Protein AF-A0AA96XGF3-F1 (afdb_monomer)

Solvent-accessible surface area (backbone atoms only — not comparable to full-atom values): 8393 Å² total; per-residue (Å²): 136,80,97,70,97,68,67,54,58,74,90,76,74,78,67,75,74,44,26,34,80,47,68,42,91,72,18,45,52,82,44,84,30,79,72,58,94,56,92,78,54,18,43,28,41,30,33,57,45,38,79,40,32,37,36,30,43,36,40,53,72,52,43,66,44,77,80,46,37,32,41,34,37,30,43,30,25,60,33,76,28,55,62,55,39,29,47,23,39,22,36,102,50,80,30,74,43,58,38,58,83,44,65,49,60,56,72,59,44,81,30,72,30,71,43,52,45,66,60,40,39,74,64,68,44,55,45,70,47,27,29,20,82,38,28,45,38,30,44,47,28,57,59,71,30,48,34,41,38,39,69,77,47,36,32,54,119

Structure (mmCIF, N/CA/C/O backbone):
data_AF-A0AA96XGF3-F1
#
_entry.id   AF-A0AA96XGF3-F1
#
loop_
_atom_site.group_PDB
_atom_site.id
_atom_site.type_symbol
_atom_site.label_atom_id
_atom_site.label_alt_id
_atom_site.label_comp_id
_atom_site.label_asym_id
_atom_site.label_entity_id
_atom_site.label_seq_id
_atom_site.pdbx_PDB_ins_code
_atom_site.Cartn_x
_atom_site.Cartn_y
_atom_site.Cartn_z
_atom_site.occupancy
_atom_site.B_iso_or_equiv
_atom_site.auth_seq_id
_atom_site.auth_comp_id
_atom_site.auth_asym_id
_atom_site.auth_atom_id
_atom_site.pdbx_PDB_model_num
ATOM 1 N N . MET A 1 1 ? -29.082 6.767 -8.299 1.00 24.73 1 MET A N 1
ATOM 2 C CA . MET A 1 1 ? -28.785 5.322 -8.252 1.00 24.73 1 MET A CA 1
ATOM 3 C C . MET A 1 1 ? -27.359 5.184 -7.763 1.00 24.73 1 MET A C 1
ATOM 5 O O . MET A 1 1 ? -26.455 5.557 -8.498 1.00 24.73 1 MET A O 1
ATOM 9 N N . GLY A 1 2 ? -27.172 4.810 -6.498 1.00 26.89 2 GLY A N 1
ATOM 10 C CA . GLY A 1 2 ? -25.849 4.548 -5.929 1.00 26.89 2 GLY A CA 1
ATOM 11 C C . GLY A 1 2 ? -25.533 3.068 -6.098 1.00 26.89 2 GLY A C 1
ATOM 12 O O . GLY A 1 2 ? -26.373 2.242 -5.774 1.00 26.89 2 GLY A O 1
ATOM 13 N N . PHE A 1 3 ? -24.369 2.748 -6.659 1.00 27.14 3 PHE A N 1
ATOM 14 C CA . PHE A 1 3 ? -23.953 1.376 -6.982 1.00 27.14 3 PHE A CA 1
ATOM 15 C C . PHE A 1 3 ? -23.308 0.630 -5.796 1.00 27.14 3 PHE A C 1
ATOM 17 O O . PHE A 1 3 ? -22.808 -0.473 -5.977 1.00 27.14 3 PHE A O 1
ATOM 24 N N . TYR A 1 4 ? -23.329 1.212 -4.591 1.00 33.84 4 TYR A N 1
ATOM 25 C CA . TYR A 1 4 ? -22.699 0.648 -3.396 1.00 33.84 4 TYR A CA 1
ATOM 26 C C . TYR A 1 4 ? -23.552 0.948 -2.152 1.00 33.84 4 TYR A C 1
ATOM 28 O O . TYR A 1 4 ? -23.713 2.113 -1.784 1.00 33.84 4 TYR A O 1
ATOM 36 N N . GLU A 1 5 ? -24.093 -0.103 -1.526 1.00 32.62 5 GLU A N 1
ATOM 37 C CA . GLU A 1 5 ? -24.913 -0.083 -0.297 1.00 32.62 5 GLU A CA 1
ATOM 38 C C . GLU A 1 5 ? -24.196 -0.799 0.871 1.00 32.62 5 GLU A C 1
ATOM 40 O O . GLU A 1 5 ? -24.802 -1.555 1.621 1.00 32.62 5 GLU A O 1
ATOM 45 N N . GLY A 1 6 ? -22.885 -0.583 1.007 1.00 42.25 6 GLY A N 1
ATOM 46 C CA . GLY A 1 6 ? -22.077 -1.064 2.133 1.00 42.25 6 GLY A CA 1
ATOM 47 C C . GLY A 1 6 ? -21.501 0.101 2.935 1.00 42.25 6 GLY A C 1
ATOM 48 O O . GLY A 1 6 ? -21.230 1.174 2.379 1.00 42.25 6 GLY A O 1
ATOM 49 N N . GLY A 1 7 ? -21.326 -0.098 4.243 1.00 42.94 7 GLY A N 1
ATOM 50 C CA . GLY A 1 7 ? -20.620 0.838 5.109 1.00 42.94 7 GLY A CA 1
ATOM 51 C C . GLY A 1 7 ? -19.146 0.837 4.734 1.00 42.94 7 GLY A C 1
ATOM 52 O O . GLY A 1 7 ? -18.383 0.044 5.261 1.00 42.94 7 GLY A O 1
ATOM 53 N N . ARG A 1 8 ? -18.753 1.692 3.791 1.00 61.50 8 ARG A N 1
ATOM 54 C CA . ARG A 1 8 ? -17.344 1.988 3.515 1.00 61.50 8 ARG A CA 1
ATOM 55 C C . ARG A 1 8 ? -16.837 3.080 4.449 1.00 61.50 8 ARG A C 1
ATOM 57 O O . ARG A 1 8 ? -17.629 3.885 4.949 1.00 61.50 8 ARG A O 1
ATOM 64 N N . SER A 1 9 ? -15.523 3.136 4.650 1.00 57.31 9 SER A N 1
ATOM 65 C CA . SER A 1 9 ? -14.873 4.249 5.345 1.00 57.31 9 SER A CA 1
ATOM 66 C C . SER A 1 9 ? -15.330 5.586 4.766 1.00 57.31 9 SER A C 1
ATOM 68 O O . SER A 1 9 ? -15.452 5.738 3.550 1.00 57.31 9 SER A O 1
ATOM 70 N N . GLN A 1 10 ? -15.601 6.551 5.649 1.00 61.88 10 GLN A N 1
ATOM 71 C CA . GLN A 1 10 ? -15.816 7.940 5.246 1.00 61.88 10 GLN A CA 1
ATOM 72 C C . GLN A 1 10 ? -14.614 8.419 4.427 1.00 61.88 10 GLN A C 1
ATOM 74 O O . GLN A 1 10 ? -13.487 7.998 4.691 1.00 61.88 10 GLN A O 1
ATOM 79 N N . ASP A 1 11 ? -14.845 9.314 3.468 1.00 69.06 11 ASP A N 1
ATOM 80 C CA . ASP A 1 11 ? -13.751 9.945 2.735 1.00 69.06 11 ASP A CA 1
ATOM 81 C C . ASP A 1 11 ? -12.886 10.730 3.735 1.00 69.06 11 ASP A C 1
ATOM 83 O O . ASP A 1 11 ? -13.344 11.693 4.356 1.00 69.06 11 ASP A O 1
ATOM 87 N N . ILE A 1 12 ? -11.640 10.294 3.922 1.00 66.50 12 ILE A N 1
ATOM 88 C CA . ILE A 1 12 ? -10.670 10.957 4.794 1.00 66.50 12 ILE A CA 1
ATOM 89 C C . ILE A 1 12 ? -9.721 11.751 3.887 1.00 66.50 12 ILE A C 1
ATOM 91 O O . ILE A 1 12 ? -8.841 11.149 3.268 1.00 66.50 12 ILE A O 1
ATOM 95 N N . PRO A 1 13 ? -9.880 13.083 3.766 1.00 73.69 13 PRO A N 1
ATOM 96 C CA . PRO A 1 13 ? -8.977 13.877 2.948 1.00 73.69 13 PRO A CA 1
ATOM 97 C C . PRO A 1 13 ? -7.578 13.894 3.569 1.00 73.69 13 PRO A C 1
ATOM 99 O O . PRO A 1 13 ? -7.424 14.034 4.783 1.00 73.69 13 PRO A O 1
A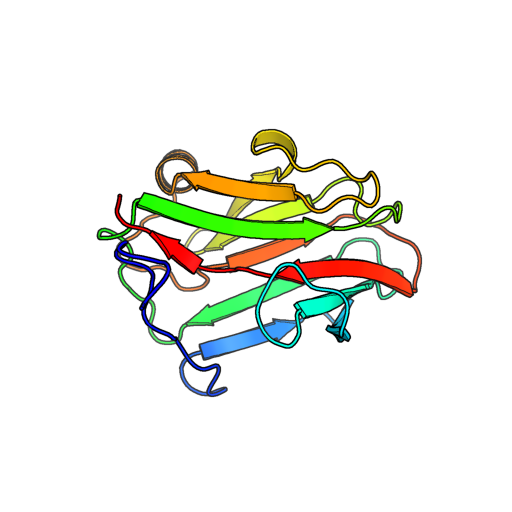TOM 102 N N . VAL A 1 14 ? -6.556 13.799 2.719 1.00 70.94 14 VAL A N 1
ATOM 103 C CA . VAL A 1 14 ? -5.177 14.103 3.109 1.00 70.94 14 VAL A CA 1
ATOM 104 C C . VAL A 1 14 ? -5.078 15.615 3.294 1.00 70.94 14 VAL A C 1
ATOM 106 O O . VAL A 1 14 ? -5.223 16.376 2.338 1.00 70.94 14 VAL A O 1
ATOM 109 N N . ASP A 1 15 ? -4.875 16.049 4.534 1.00 69.56 15 ASP A N 1
ATOM 110 C CA . ASP A 1 15 ? -4.858 17.462 4.930 1.00 69.56 15 ASP A CA 1
ATOM 111 C C . ASP A 1 15 ? -3.453 17.951 5.327 1.00 69.56 15 ASP A C 1
ATOM 113 O O . ASP A 1 15 ? -3.279 19.125 5.663 1.00 69.56 15 ASP A O 1
ATOM 117 N N . ASN A 1 16 ? -2.456 17.055 5.315 1.00 70.81 16 ASN A N 1
ATOM 118 C CA . ASN A 1 16 ? -1.088 17.287 5.790 1.00 70.81 16 ASN A CA 1
ATOM 119 C C . ASN A 1 16 ? -1.026 17.898 7.200 1.00 70.81 16 ASN A C 1
ATOM 121 O O . ASN A 1 16 ? -0.073 18.594 7.552 1.00 70.81 16 ASN A O 1
ATOM 125 N N . THR A 1 17 ? -2.055 17.655 8.011 1.00 71.88 17 THR A N 1
ATOM 126 C CA . THR A 1 17 ? -2.176 18.144 9.385 1.00 71.88 17 THR A CA 1
ATOM 127 C C . THR A 1 17 ? -2.494 16.981 10.314 1.00 71.88 17 THR A C 1
ATOM 129 O O . THR A 1 17 ? -1.722 16.691 11.227 1.00 71.88 17 THR A O 1
ATOM 132 N N . THR A 1 18 ? -3.585 16.268 10.044 1.00 74.00 18 THR A N 1
ATOM 133 C CA . THR A 1 18 ? -4.021 15.080 10.784 1.00 74.00 18 THR A CA 1
ATOM 134 C C . THR A 1 18 ? -3.905 13.793 9.978 1.00 74.00 18 THR A C 1
ATOM 136 O O . THR A 1 18 ? -3.925 12.711 10.563 1.00 74.00 18 THR A O 1
ATOM 139 N N . VAL A 1 19 ? -3.781 13.898 8.654 1.00 82.00 19 VAL A N 1
ATOM 140 C CA . VAL A 1 19 ? -3.639 12.791 7.709 1.00 82.00 19 VAL A CA 1
ATOM 141 C C . VAL A 1 19 ? -2.512 13.132 6.747 1.00 82.00 19 VAL A C 1
ATOM 143 O O . VAL A 1 19 ? -2.585 14.120 6.014 1.00 82.00 19 VAL A O 1
ATOM 146 N N . HIS A 1 20 ? -1.478 12.299 6.737 1.00 84.81 20 HIS A N 1
ATOM 147 C CA . HIS A 1 20 ? -0.245 12.540 5.993 1.00 84.81 20 HIS A CA 1
ATOM 148 C C . HIS A 1 20 ? 0.077 11.354 5.098 1.00 84.81 20 HIS A C 1
ATOM 150 O O . HIS A 1 20 ? 0.008 10.210 5.545 1.00 84.81 20 HIS A O 1
ATOM 156 N N . ILE A 1 21 ? 0.497 11.620 3.862 1.00 88.12 21 ILE A N 1
ATOM 157 C CA . ILE A 1 21 ? 1.191 10.617 3.051 1.00 88.12 21 ILE A CA 1
ATOM 158 C C . ILE A 1 21 ? 2.687 10.770 3.317 1.00 88.12 21 ILE A C 1
ATOM 160 O O . ILE A 1 21 ? 3.284 11.797 2.996 1.00 88.12 21 ILE A O 1
ATOM 164 N N . HIS A 1 22 ? 3.299 9.740 3.893 1.00 90.88 22 HIS A N 1
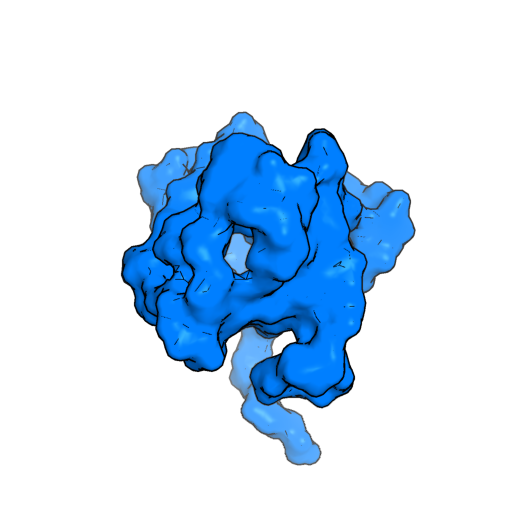ATOM 165 C CA . HIS A 1 22 ? 4.737 9.702 4.131 1.00 90.88 22 HIS A CA 1
ATOM 166 C C . HIS A 1 22 ? 5.422 8.828 3.089 1.00 90.88 22 HIS A C 1
ATOM 168 O O . HIS A 1 22 ? 5.191 7.622 3.055 1.00 90.88 22 HIS A O 1
ATOM 174 N N . LEU A 1 23 ? 6.302 9.427 2.282 1.00 93.56 23 LEU A N 1
ATOM 175 C CA . LEU A 1 23 ? 7.219 8.701 1.400 1.00 93.56 23 LEU A CA 1
ATOM 176 C C . LEU A 1 23 ? 8.517 8.437 2.161 1.00 93.56 23 LEU A C 1
ATOM 178 O O . LEU A 1 23 ? 9.188 9.381 2.588 1.00 93.56 23 LEU A O 1
ATOM 182 N N . TYR A 1 24 ? 8.882 7.173 2.359 1.00 94.50 24 TYR A N 1
ATOM 183 C CA . TYR A 1 24 ? 10.012 6.847 3.223 1.00 94.50 24 TYR A CA 1
ATOM 184 C C . TYR A 1 24 ? 11.333 6.960 2.477 1.00 94.50 24 TYR A C 1
ATOM 186 O O . TYR A 1 24 ? 11.520 6.379 1.408 1.00 94.50 24 TYR A O 1
ATOM 194 N N . GLU A 1 25 ? 12.259 7.716 3.070 1.00 94.62 25 GLU A N 1
ATOM 195 C CA . GLU A 1 25 ? 13.676 7.770 2.692 1.00 94.62 25 GLU A CA 1
ATOM 196 C C . GLU A 1 25 ? 13.938 8.070 1.205 1.00 94.62 25 GLU A C 1
ATOM 198 O O . GLU A 1 25 ? 14.990 7.715 0.673 1.00 94.62 25 GLU A O 1
ATOM 203 N N . GLY A 1 26 ? 12.991 8.704 0.503 1.00 94.19 26 GLY A N 1
ATOM 204 C CA . GLY A 1 26 ? 13.070 8.929 -0.943 1.00 94.19 26 GLY A CA 1
ATOM 205 C C . GLY A 1 26 ? 13.274 7.630 -1.727 1.00 94.19 26 GLY A C 1
ATOM 206 O O . GLY A 1 26 ? 14.133 7.574 -2.608 1.00 94.19 26 GLY A O 1
ATOM 207 N N . THR A 1 27 ? 12.600 6.556 -1.318 1.00 96.56 27 THR A N 1
ATOM 208 C CA . THR A 1 27 ? 12.651 5.237 -1.971 1.00 96.56 27 THR A CA 1
ATOM 209 C C . THR A 1 27 ? 11.714 5.120 -3.170 1.00 96.56 27 THR A C 1
ATOM 211 O O . THR A 1 27 ? 11.892 4.225 -3.996 1.00 96.56 27 THR A O 1
ATOM 214 N N . LEU A 1 28 ? 10.763 6.047 -3.294 1.00 96.50 28 LEU A N 1
ATOM 215 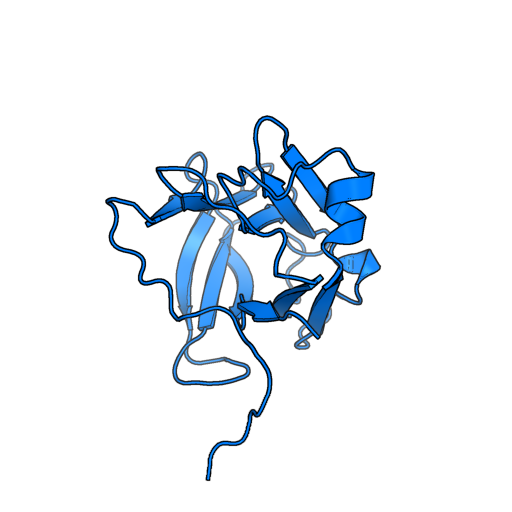C CA . LEU A 1 28 ? 9.800 6.118 -4.385 1.00 96.50 28 LEU A CA 1
ATOM 216 C C . LEU A 1 28 ? 9.293 7.549 -4.614 1.00 96.50 28 LEU A C 1
ATOM 218 O O . LEU A 1 28 ? 9.444 8.411 -3.741 1.00 96.50 28 LEU A O 1
ATOM 222 N N . SER A 1 29 ? 8.646 7.770 -5.757 1.00 94.81 29 SER A N 1
ATOM 223 C CA . SER A 1 29 ? 7.690 8.864 -5.981 1.00 94.81 29 SER A CA 1
ATOM 224 C C . SER A 1 29 ? 6.271 8.311 -6.143 1.00 94.81 29 SER A C 1
ATOM 226 O O . SER A 1 29 ? 6.082 7.153 -6.518 1.00 94.81 29 SER A O 1
ATOM 228 N N . LEU A 1 30 ? 5.276 9.144 -5.825 1.00 91.62 30 LEU A N 1
ATOM 229 C CA . LEU A 1 30 ? 3.877 8.905 -6.173 1.00 91.62 30 LEU A CA 1
ATOM 230 C C . LEU A 1 30 ? 3.475 9.893 -7.261 1.00 91.62 30 LEU A C 1
ATOM 232 O O . LEU A 1 30 ? 3.675 11.101 -7.115 1.00 91.62 30 LEU A O 1
ATOM 236 N N . GLU A 1 31 ? 2.912 9.372 -8.341 1.00 89.81 31 GLU A N 1
ATOM 237 C CA . GLU A 1 31 ? 2.479 10.144 -9.500 1.00 89.81 31 GLU A CA 1
ATOM 238 C C . GLU A 1 31 ? 1.027 9.789 -9.842 1.00 89.81 31 GLU A C 1
ATOM 240 O O . GLU A 1 31 ? 0.619 8.648 -9.662 1.00 89.81 31 GLU A O 1
ATOM 245 N N . PRO A 1 32 ? 0.203 10.722 -10.337 1.00 86.25 32 PRO A N 1
ATOM 246 C CA . PRO A 1 32 ? -1.149 10.379 -10.759 1.00 86.25 32 PRO A CA 1
ATOM 247 C C . PRO A 1 32 ? -1.135 9.592 -12.079 1.00 86.25 32 PRO A C 1
ATOM 249 O O . PRO A 1 32 ? -0.433 9.957 -13.021 1.00 86.25 32 PRO A O 1
ATOM 252 N N . SER A 1 33 ? -2.000 8.584 -12.200 1.00 82.81 33 SER A N 1
ATOM 253 C CA . SER A 1 33 ? -2.214 7.817 -13.434 1.00 82.81 33 SER A CA 1
ATOM 254 C C . SER A 1 33 ? -3.651 7.930 -13.939 1.00 82.81 33 SER A C 1
ATOM 256 O O . SER A 1 33 ? -4.609 8.048 -13.172 1.00 82.81 33 SER A O 1
ATOM 258 N N . THR A 1 34 ? -3.827 7.886 -15.263 1.00 83.38 34 THR A N 1
ATOM 259 C CA . THR A 1 34 ? -5.152 7.782 -15.894 1.00 83.38 34 THR A CA 1
ATOM 260 C C . THR A 1 34 ? -5.621 6.334 -16.057 1.00 83.38 34 THR A C 1
ATOM 262 O O . THR A 1 34 ? -6.830 6.124 -16.204 1.00 83.38 34 THR A O 1
ATOM 265 N N . THR A 1 35 ? -4.706 5.360 -15.988 1.00 83.38 35 THR A N 1
ATOM 266 C CA . THR A 1 35 ? -4.998 3.919 -15.914 1.00 83.38 35 THR A CA 1
ATOM 267 C C . THR A 1 35 ? -5.452 3.585 -14.501 1.00 83.38 35 THR A C 1
ATOM 269 O O . THR A 1 35 ? -4.713 3.854 -13.567 1.00 83.38 35 THR A O 1
ATOM 272 N N . ARG A 1 36 ? -6.652 3.024 -14.336 1.00 76.75 36 ARG A N 1
ATOM 273 C CA . ARG A 1 36 ? -7.326 2.893 -13.031 1.00 76.75 36 ARG A CA 1
ATOM 274 C C . ARG A 1 36 ? -8.401 1.812 -13.054 1.00 76.75 36 ARG A C 1
ATOM 276 O O . ARG A 1 36 ? -8.861 1.460 -14.144 1.00 76.75 36 ARG A O 1
ATOM 283 N N . ILE A 1 37 ? -8.820 1.329 -11.883 1.00 67.94 37 ILE A N 1
ATOM 284 C CA . ILE A 1 37 ? -9.985 0.434 -11.768 1.00 67.94 37 ILE A CA 1
ATOM 285 C C . ILE A 1 37 ? -11.277 1.243 -11.755 1.00 67.94 37 ILE A C 1
ATOM 287 O O . ILE A 1 37 ? -12.235 0.884 -12.440 1.00 67.94 37 ILE A O 1
ATOM 291 N N . GLU A 1 38 ? -11.310 2.342 -11.005 1.00 66.25 38 GLU A N 1
ATOM 292 C CA . GLU A 1 38 ? -12.504 3.173 -10.870 1.00 66.25 38 GLU A CA 1
ATOM 293 C C . GLU A 1 38 ? -12.183 4.670 -10.860 1.00 66.25 38 GLU A C 1
ATOM 295 O O . GLU A 1 38 ? -11.060 5.108 -11.105 1.00 66.25 38 GLU A O 1
ATOM 300 N N . GLY A 1 39 ? -13.215 5.492 -10.663 1.00 64.19 39 GLY A N 1
ATOM 301 C CA . GLY A 1 39 ? -13.048 6.931 -10.502 1.00 64.19 39 GLY A CA 1
ATOM 302 C C . GLY A 1 39 ? -12.366 7.619 -11.692 1.00 64.19 39 GLY A C 1
ATOM 303 O O . GLY A 1 39 ? -12.626 7.324 -12.867 1.00 64.19 39 GLY A O 1
ATOM 304 N N . ARG A 1 40 ? -11.531 8.621 -11.383 1.00 59.41 40 ARG A N 1
ATOM 305 C CA . ARG A 1 40 ? -10.862 9.478 -12.381 1.00 59.41 40 ARG A CA 1
ATOM 306 C C . ARG A 1 40 ? -9.351 9.269 -12.471 1.00 59.41 40 ARG A C 1
ATOM 308 O O . ARG A 1 40 ? -8.811 9.523 -13.551 1.00 59.41 40 ARG A O 1
ATOM 315 N N . GLN A 1 41 ? -8.692 8.812 -11.408 1.00 72.12 41 GLN A N 1
ATOM 316 C CA . GLN A 1 41 ? -7.241 8.602 -11.338 1.00 72.12 41 GLN A CA 1
ATOM 317 C C . GLN A 1 41 ? -6.917 7.478 -10.348 1.00 72.12 41 GLN A C 1
ATOM 319 O O . GLN A 1 41 ? -7.697 7.274 -9.424 1.00 72.12 41 GLN A O 1
ATOM 324 N N . SER A 1 42 ? -5.780 6.811 -10.547 1.00 77.88 42 SER A N 1
ATOM 325 C CA . SER A 1 42 ? -5.119 5.975 -9.536 1.00 77.88 42 SER A CA 1
ATOM 326 C C . SER A 1 42 ? -3.766 6.595 -9.167 1.00 77.88 42 SER A C 1
ATOM 328 O O . SER A 1 42 ? -3.288 7.495 -9.870 1.00 77.88 42 SER A O 1
ATOM 330 N N . ASP A 1 43 ? -3.120 6.077 -8.126 1.00 86.56 43 ASP A N 1
ATOM 331 C CA . ASP A 1 43 ? -1.739 6.422 -7.795 1.00 86.56 43 ASP A CA 1
ATOM 332 C C . ASP A 1 43 ? -0.767 5.480 -8.521 1.00 86.56 43 ASP A C 1
ATOM 334 O O . ASP A 1 43 ? -1.005 4.278 -8.643 1.00 86.56 43 ASP A O 1
ATOM 338 N N . LEU A 1 44 ? 0.331 6.027 -9.034 1.00 90.75 44 LEU A N 1
ATOM 339 C CA . LEU A 1 44 ? 1.450 5.317 -9.643 1.00 90.75 44 LEU A CA 1
ATOM 340 C C . LEU A 1 44 ? 2.640 5.401 -8.689 1.00 90.75 44 LEU A C 1
ATOM 342 O O . LEU A 1 44 ? 3.213 6.469 -8.477 1.00 90.75 44 LEU A O 1
ATOM 346 N N . VAL A 1 45 ? 3.005 4.264 -8.113 1.00 95.88 45 VAL A N 1
ATOM 347 C CA . VAL A 1 45 ? 4.192 4.094 -7.278 1.00 95.88 45 VAL A CA 1
ATOM 348 C C . VAL A 1 45 ? 5.384 3.877 -8.199 1.00 95.88 45 VAL A C 1
ATOM 350 O O . VAL A 1 45 ? 5.401 2.896 -8.937 1.00 95.88 45 VAL A O 1
ATOM 353 N N . VAL A 1 46 ? 6.380 4.762 -8.154 1.00 97.19 46 VAL A N 1
ATOM 354 C CA . VAL A 1 46 ? 7.573 4.683 -9.011 1.00 97.19 46 VAL A CA 1
ATOM 355 C C . VAL A 1 46 ? 8.811 4.425 -8.162 1.00 97.19 46 VAL A C 1
ATOM 357 O O . VAL A 1 46 ? 9.159 5.212 -7.282 1.00 97.19 46 VAL A O 1
ATOM 360 N N . HIS A 1 47 ? 9.494 3.317 -8.426 1.00 97.88 47 HIS A N 1
ATOM 361 C CA . HIS A 1 47 ? 10.656 2.860 -7.676 1.00 97.88 47 HIS A CA 1
ATOM 362 C C . HIS A 1 47 ? 11.891 3.752 -7.922 1.00 97.88 47 HIS A C 1
ATOM 364 O O . HIS A 1 47 ? 12.246 4.042 -9.066 1.00 97.88 47 HIS A O 1
ATOM 370 N N . ALA A 1 48 ? 12.617 4.145 -6.866 1.00 97.38 48 ALA A N 1
ATOM 371 C CA . ALA A 1 48 ? 13.814 5.000 -6.976 1.00 97.38 48 ALA A CA 1
ATOM 372 C C . ALA A 1 48 ? 15.140 4.229 -7.175 1.00 97.38 48 ALA A C 1
ATOM 374 O O . ALA A 1 48 ? 16.224 4.797 -7.045 1.00 97.38 48 ALA A O 1
ATOM 375 N N . GLY A 1 49 ? 15.075 2.924 -7.445 1.00 96.75 49 GLY A N 1
ATOM 376 C CA . GLY A 1 49 ? 16.245 2.057 -7.660 1.00 96.75 49 GLY A CA 1
ATOM 377 C C . GLY A 1 49 ? 16.966 1.593 -6.386 1.00 96.75 49 GLY A C 1
ATOM 378 O O . GLY A 1 49 ? 18.160 1.298 -6.436 1.00 96.75 49 GLY A O 1
ATOM 379 N N . LYS A 1 50 ? 16.289 1.594 -5.230 1.00 96.25 50 LYS A N 1
ATOM 380 C CA . LYS A 1 50 ? 16.874 1.243 -3.922 1.00 96.25 50 LYS A CA 1
ATOM 381 C C . LYS A 1 50 ? 16.713 -0.241 -3.562 1.00 96.25 50 LYS A C 1
ATOM 383 O O . LYS A 1 50 ? 16.159 -1.033 -4.313 1.00 96.25 50 LYS A O 1
ATOM 388 N N . THR A 1 51 ? 17.240 -0.636 -2.403 1.00 96.06 51 THR A N 1
ATOM 389 C CA . THR A 1 51 ? 17.147 -2.016 -1.889 1.00 96.06 51 THR A CA 1
ATOM 390 C C . THR A 1 51 ? 15.797 -2.345 -1.249 1.00 96.06 51 THR A C 1
ATOM 392 O O . THR A 1 51 ? 15.559 -3.496 -0.889 1.00 96.06 51 THR A O 1
ATOM 395 N N . TRP A 1 52 ? 14.944 -1.337 -1.084 1.00 96.38 52 TRP A N 1
ATOM 396 C CA . TRP A 1 52 ? 13.580 -1.430 -0.586 1.00 96.38 52 TRP A CA 1
ATOM 397 C C . TRP A 1 52 ? 12.814 -0.166 -0.988 1.00 96.38 52 TRP A C 1
ATOM 399 O O . TRP A 1 52 ? 13.435 0.854 -1.320 1.00 96.38 52 TRP A O 1
ATOM 409 N N . LEU A 1 53 ? 11.487 -0.217 -0.891 1.00 97.31 53 LEU A N 1
ATOM 410 C CA . LEU A 1 53 ? 10.641 0.968 -0.945 1.00 97.31 53 LEU A CA 1
ATOM 411 C C . LEU A 1 53 ? 9.500 0.915 0.059 1.00 97.31 53 LEU A C 1
ATOM 413 O O . LEU A 1 53 ? 9.020 -0.164 0.412 1.00 97.31 53 LEU A O 1
ATOM 417 N N . GLY A 1 54 ? 9.025 2.087 0.471 1.00 96.94 54 GLY A N 1
ATOM 418 C CA . GLY A 1 54 ? 7.770 2.154 1.194 1.00 96.94 54 GLY A CA 1
ATOM 419 C C . GLY A 1 54 ? 7.178 3.546 1.334 1.00 96.94 54 GLY A C 1
ATOM 420 O O . GLY A 1 54 ? 7.873 4.565 1.314 1.00 96.94 54 GLY A O 1
ATOM 421 N N . PHE A 1 55 ? 5.864 3.561 1.500 1.00 97.31 55 PHE A N 1
ATOM 422 C CA . PHE A 1 55 ? 5.104 4.734 1.902 1.00 97.31 55 PHE A CA 1
ATOM 423 C C . PHE A 1 55 ? 3.938 4.319 2.795 1.00 97.31 55 PHE A C 1
ATOM 425 O O . PHE A 1 55 ? 3.635 3.134 2.936 1.00 97.31 55 PHE A O 1
ATOM 432 N N . GLY A 1 56 ? 3.263 5.286 3.400 1.00 94.75 56 GLY A N 1
ATOM 433 C CA . GLY A 1 56 ? 2.027 5.011 4.117 1.00 94.75 56 GLY A CA 1
ATOM 434 C C . GLY A 1 56 ? 1.182 6.247 4.353 1.00 94.75 56 GLY A C 1
ATOM 435 O O . GLY A 1 56 ? 1.660 7.378 4.239 1.00 94.75 56 GLY A O 1
ATOM 436 N N . VAL A 1 57 ? -0.073 6.002 4.713 1.00 93.19 57 VAL A N 1
ATOM 437 C CA . VAL A 1 57 ? -0.977 7.007 5.271 1.00 93.19 57 VAL A CA 1
ATOM 438 C C . VAL A 1 57 ? -0.804 6.985 6.782 1.00 93.19 57 VAL A C 1
ATOM 440 O O . VAL A 1 57 ? -0.931 5.926 7.390 1.00 93.19 57 VAL A O 1
ATOM 443 N N . HIS A 1 58 ? -0.521 8.138 7.384 1.00 93.19 58 HIS A N 1
ATOM 444 C CA . HIS A 1 58 ? -0.352 8.295 8.830 1.00 93.19 58 HIS A CA 1
ATOM 445 C C . HIS A 1 58 ? -1.396 9.246 9.396 1.00 93.19 58 HIS A C 1
ATOM 447 O O . HIS A 1 58 ? -1.719 10.270 8.790 1.00 93.19 58 HIS A O 1
ATOM 453 N N . TRP A 1 59 ? -1.896 8.915 10.578 1.00 91.62 59 TRP A N 1
ATOM 454 C CA . TRP A 1 59 ? -2.856 9.684 11.347 1.00 91.62 59 TRP A CA 1
ATOM 455 C C . TRP A 1 59 ? -2.211 10.281 12.590 1.00 91.62 59 TRP A C 1
ATOM 457 O O . TRP A 1 59 ? -1.503 9.609 13.337 1.00 91.62 59 TRP A O 1
ATOM 467 N N . SER A 1 60 ? -2.512 11.550 12.844 1.00 89.31 60 SER A N 1
ATOM 468 C CA . SER A 1 60 ? -2.187 12.224 14.096 1.00 89.31 60 SER A CA 1
ATOM 469 C C . SER A 1 60 ? -3.393 13.065 14.531 1.00 89.31 60 SER A C 1
ATOM 471 O O . SER A 1 60 ? -3.707 14.052 13.863 1.00 89.31 60 SER A O 1
ATOM 473 N N . PRO A 1 61 ? -4.118 12.693 15.604 1.00 92.94 61 PRO A N 1
ATOM 474 C CA . PRO A 1 61 ? -3.878 11.561 16.511 1.00 92.94 61 PRO A CA 1
ATOM 475 C C . PRO A 1 61 ? -4.257 10.183 15.914 1.00 92.94 61 PRO A C 1
ATOM 477 O O . PRO A 1 61 ? -4.963 10.139 14.900 1.00 92.94 61 PRO A O 1
ATOM 480 N N . PRO A 1 62 ? -3.842 9.067 16.557 1.00 94.06 62 PRO A N 1
ATOM 481 C CA . PRO A 1 62 ? -4.301 7.717 16.218 1.00 94.06 62 PRO A CA 1
ATOM 482 C C . PRO A 1 62 ? -5.828 7.577 16.289 1.00 94.06 62 PRO A C 1
ATOM 484 O O . PRO A 1 62 ? -6.496 8.317 17.019 1.00 94.06 62 PRO A O 1
ATOM 487 N N . ARG A 1 63 ? -6.392 6.621 15.543 1.00 93.88 63 ARG A N 1
ATOM 488 C CA . ARG A 1 63 ? -7.848 6.416 15.437 1.00 93.88 63 ARG A CA 1
ATOM 489 C C . ARG A 1 63 ? -8.238 4.967 15.720 1.00 93.88 63 ARG A C 1
ATOM 491 O O . ARG A 1 63 ? -7.463 4.049 15.478 1.00 93.88 63 ARG A O 1
ATOM 498 N N . ASN A 1 64 ? -9.466 4.783 16.201 1.00 95.06 64 ASN A N 1
ATOM 499 C CA . ASN A 1 64 ? -10.044 3.468 16.455 1.00 95.06 64 ASN A CA 1
ATOM 500 C C . ASN A 1 64 ? -10.635 2.872 15.156 1.00 95.06 64 ASN A C 1
ATOM 502 O O . ASN A 1 64 ? -11.436 3.529 14.486 1.00 95.06 64 ASN A O 1
ATOM 506 N N . LEU A 1 65 ? -10.247 1.633 14.835 1.00 95.69 65 LEU A N 1
ATOM 507 C CA . LEU A 1 65 ? -10.732 0.824 13.721 1.00 95.69 65 LEU A CA 1
ATOM 508 C C . LEU A 1 65 ? -11.550 -0.425 14.115 1.00 95.69 65 LEU A C 1
ATOM 510 O O . LEU A 1 65 ? -11.909 -1.193 13.232 1.00 95.69 65 LEU A O 1
ATOM 514 N N . ASP A 1 66 ? -11.912 -0.612 15.387 1.00 94.69 66 ASP A N 1
ATOM 515 C CA . ASP A 1 66 ? -12.701 -1.748 15.909 1.00 94.69 66 ASP A CA 1
ATOM 516 C C . ASP A 1 66 ? -14.046 -1.952 15.184 1.00 94.69 66 ASP A C 1
ATOM 518 O O . ASP A 1 66 ? -14.612 -3.041 15.205 1.00 94.69 66 ASP A O 1
ATOM 522 N N . GLY A 1 67 ? -14.582 -0.897 14.561 1.00 92.44 67 GLY A N 1
ATOM 523 C CA . GLY A 1 67 ? -15.820 -0.953 13.782 1.00 92.44 67 GLY A CA 1
ATOM 524 C C . GLY A 1 67 ? -15.656 -1.471 12.350 1.00 92.44 67 GLY A C 1
ATOM 525 O O . GLY A 1 67 ? -16.655 -1.537 11.642 1.00 92.44 67 GLY A O 1
ATOM 526 N N . TRP A 1 68 ? -14.437 -1.794 11.911 1.00 95.25 68 TRP A N 1
ATOM 527 C CA . TRP A 1 68 ? -14.136 -2.236 10.547 1.00 95.25 68 TRP A CA 1
ATOM 528 C C . TRP A 1 68 ? -13.644 -3.684 10.531 1.00 95.25 68 TRP A C 1
ATOM 530 O O . TRP A 1 68 ? -12.985 -4.146 11.462 1.00 95.25 68 TRP A O 1
ATOM 540 N N . THR A 1 69 ? -13.941 -4.401 9.451 1.00 96.44 69 THR A N 1
ATOM 541 C CA . THR A 1 69 ? -13.645 -5.832 9.298 1.00 96.44 69 THR A CA 1
ATOM 542 C C . THR A 1 69 ? -12.604 -6.096 8.220 1.00 96.44 69 THR A C 1
ATOM 544 O O . THR A 1 69 ? -11.760 -6.977 8.400 1.00 9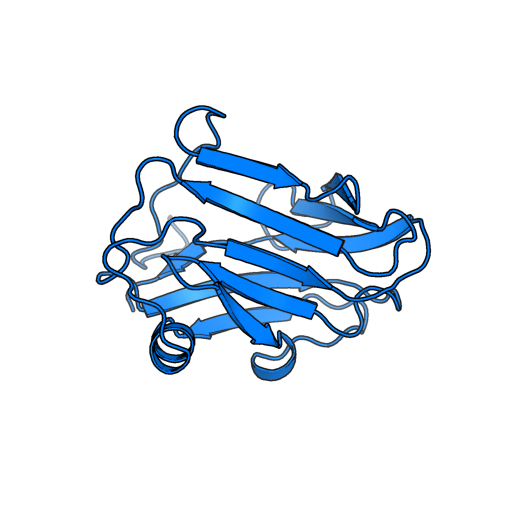6.44 69 THR A O 1
ATOM 547 N N . THR A 1 70 ? -12.607 -5.319 7.133 1.00 97.38 70 THR A N 1
ATOM 548 C CA . THR A 1 70 ? -11.757 -5.580 5.961 1.00 97.38 70 THR A CA 1
ATOM 549 C C . THR A 1 70 ? -11.096 -4.310 5.435 1.00 97.38 70 THR A C 1
ATOM 551 O O . THR A 1 70 ? -11.745 -3.277 5.297 1.00 97.38 70 THR A O 1
ATOM 554 N N . LEU A 1 71 ? -9.802 -4.399 5.119 1.00 97.31 71 LEU A N 1
ATOM 555 C CA . LEU A 1 71 ? -9.056 -3.425 4.326 1.00 97.31 71 LEU A CA 1
ATOM 556 C C . LEU A 1 71 ? -9.057 -3.878 2.868 1.00 97.31 71 LEU A C 1
ATOM 558 O O . LEU A 1 71 ? -8.638 -4.991 2.554 1.00 97.31 71 LEU A O 1
ATOM 562 N N . HIS A 1 72 ? -9.474 -2.992 1.980 1.00 96.44 72 HIS A N 1
ATOM 563 C CA . HIS A 1 72 ? -9.443 -3.192 0.544 1.00 96.44 72 HIS A CA 1
ATOM 564 C C . HIS A 1 72 ? -8.319 -2.370 -0.082 1.00 96.44 72 HIS A C 1
ATOM 566 O O . HIS A 1 72 ? -8.058 -1.252 0.355 1.00 96.44 72 HIS A O 1
ATOM 572 N N . VAL A 1 73 ? -7.649 -2.929 -1.090 1.00 95.75 73 VAL A N 1
ATOM 573 C CA . VAL A 1 73 ? -6.693 -2.221 -1.956 1.00 95.75 73 VAL A CA 1
ATOM 574 C C . VAL A 1 73 ? -6.600 -2.950 -3.290 1.00 95.75 73 VAL A C 1
ATOM 576 O O . VAL A 1 73 ? -6.701 -4.173 -3.342 1.00 95.75 73 VAL A O 1
ATOM 579 N N . SER A 1 74 ? -6.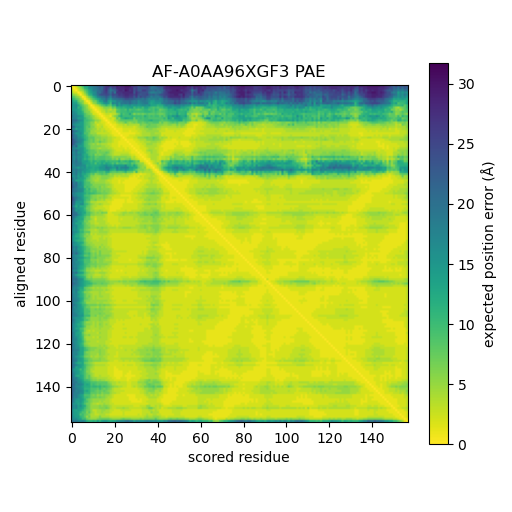412 -2.220 -4.383 1.00 96.25 74 SER A N 1
ATOM 580 C CA . SER A 1 74 ? -6.203 -2.805 -5.706 1.00 96.25 74 SER A CA 1
ATOM 581 C C . SER A 1 74 ? -4.820 -2.464 -6.235 1.00 96.25 74 SER A C 1
ATOM 583 O O . SER A 1 74 ? -4.388 -1.319 -6.131 1.00 96.25 74 SER A O 1
ATOM 585 N N . LEU A 1 75 ? -4.133 -3.458 -6.798 1.00 97.81 75 LEU A N 1
ATOM 586 C CA . LEU A 1 75 ? -2.754 -3.346 -7.271 1.00 97.81 75 LEU A CA 1
ATOM 587 C C . LEU A 1 75 ? -2.636 -3.852 -8.714 1.00 97.81 75 LEU A C 1
ATOM 589 O O . LEU A 1 75 ? -3.265 -4.851 -9.063 1.00 97.81 75 LEU A O 1
ATOM 593 N N . ASN A 1 76 ? -1.805 -3.206 -9.531 1.00 97.69 76 ASN A N 1
ATOM 594 C CA . ASN A 1 76 ? -1.404 -3.704 -10.849 1.00 97.69 76 ASN A CA 1
ATOM 595 C C . ASN A 1 76 ? 0.064 -3.369 -11.121 1.00 97.69 76 ASN A C 1
ATOM 597 O O . ASN A 1 76 ? 0.454 -2.202 -11.121 1.00 97.69 76 ASN A O 1
ATOM 601 N N . SER A 1 77 ? 0.864 -4.398 -11.379 1.00 98.06 77 SER A N 1
ATOM 602 C CA . SER A 1 77 ? 2.220 -4.263 -11.898 1.00 98.06 77 SER A CA 1
ATOM 603 C C . SER A 1 77 ? 2.605 -5.518 -12.677 1.00 98.06 77 SER A C 1
ATOM 605 O O . SER A 1 77 ? 2.024 -6.588 -12.477 1.00 98.06 77 SER A O 1
ATOM 607 N N . ALA A 1 78 ? 3.577 -5.371 -13.573 1.00 97.69 78 ALA A N 1
ATOM 608 C CA . ALA A 1 78 ? 4.347 -6.468 -14.159 1.00 97.69 78 ALA A CA 1
ATOM 609 C C . ALA A 1 78 ? 5.860 -6.290 -13.919 1.00 97.69 78 ALA A C 1
ATOM 611 O O . ALA A 1 78 ? 6.666 -7.082 -14.413 1.00 97.69 78 ALA A O 1
ATOM 612 N N . ASP A 1 79 ? 6.253 -5.244 -13.187 1.00 98.25 79 ASP A N 1
ATOM 613 C CA . ASP A 1 79 ? 7.645 -4.844 -13.034 1.00 98.25 79 ASP A CA 1
ATOM 614 C C . ASP A 1 79 ? 8.301 -5.627 -11.885 1.00 98.25 79 ASP A C 1
ATOM 616 O O . ASP A 1 79 ? 7.688 -5.842 -10.832 1.00 98.25 79 ASP A O 1
ATOM 620 N N . PRO A 1 80 ? 9.544 -6.110 -12.053 1.00 96.62 80 PRO A N 1
ATOM 621 C CA . PRO A 1 80 ? 10.156 -7.062 -11.126 1.00 96.62 80 PRO A CA 1
ATOM 622 C C . PRO A 1 80 ? 10.318 -6.529 -9.694 1.00 96.62 80 PRO A C 1
ATOM 624 O O . PRO A 1 80 ? 10.239 -7.320 -8.751 1.00 96.62 80 PRO A O 1
ATOM 627 N N . GLY A 1 81 ? 10.484 -5.217 -9.504 1.00 96.81 81 GLY A N 1
ATOM 628 C CA . GLY A 1 81 ? 10.555 -4.565 -8.192 1.00 96.81 81 GLY A CA 1
ATOM 629 C C . GLY A 1 81 ? 9.289 -4.724 -7.342 1.00 96.81 81 GLY A C 1
ATOM 630 O O . GLY A 1 81 ? 9.351 -4.614 -6.119 1.00 96.81 81 GLY A O 1
ATOM 631 N N . PHE A 1 82 ? 8.158 -5.065 -7.963 1.00 98.19 82 PHE A N 1
ATOM 632 C CA . PHE A 1 82 ? 6.874 -5.291 -7.297 1.00 98.19 82 PHE A CA 1
ATOM 633 C C . PHE A 1 82 ? 6.439 -6.761 -7.315 1.00 98.19 82 PHE A C 1
ATOM 635 O O . PHE A 1 82 ? 5.280 -7.072 -7.043 1.00 98.19 82 PHE A O 1
ATOM 642 N N . ALA A 1 83 ? 7.363 -7.694 -7.575 1.00 96.88 83 ALA A N 1
ATOM 643 C CA . ALA A 1 83 ? 7.079 -9.128 -7.499 1.00 96.88 83 ALA A CA 1
ATOM 644 C C . ALA A 1 83 ? 6.710 -9.589 -6.078 1.00 96.88 83 ALA A C 1
ATOM 646 O O . ALA A 1 83 ? 5.941 -10.533 -5.915 1.00 96.88 83 ALA A O 1
ATOM 647 N N . ASN A 1 84 ? 7.246 -8.917 -5.053 1.00 96.25 84 ASN A N 1
ATOM 648 C CA . ASN A 1 84 ? 6.945 -9.179 -3.649 1.00 96.25 84 ASN A CA 1
ATOM 649 C C . ASN A 1 84 ? 6.576 -7.869 -2.953 1.00 96.25 84 ASN A C 1
ATOM 651 O O . ASN A 1 84 ? 7.433 -7.013 -2.728 1.00 96.25 84 ASN A O 1
ATOM 655 N N . VAL A 1 85 ? 5.298 -7.743 -2.610 1.00 98.12 85 VAL A N 1
ATOM 656 C CA . VAL A 1 85 ? 4.711 -6.571 -1.958 1.00 98.12 85 VAL A CA 1
ATOM 657 C C . VAL A 1 85 ? 4.071 -7.000 -0.644 1.00 98.12 85 VAL A C 1
ATOM 659 O O . VAL A 1 85 ? 3.455 -8.067 -0.566 1.00 98.12 85 VAL A O 1
ATOM 662 N N . SER A 1 86 ? 4.175 -6.146 0.367 1.00 98.62 86 SER A N 1
ATOM 663 C CA . SER A 1 86 ? 3.474 -6.281 1.640 1.00 98.62 86 SER A CA 1
ATOM 664 C C . SER A 1 86 ? 2.573 -5.078 1.884 1.00 98.62 86 SER A C 1
ATOM 666 O O . SER A 1 86 ? 2.952 -3.937 1.611 1.00 98.62 86 SER A O 1
ATOM 668 N N . ILE A 1 87 ? 1.397 -5.349 2.448 1.00 98.62 87 ILE A N 1
ATOM 669 C CA . ILE A 1 87 ? 0.486 -4.337 2.976 1.00 98.62 87 ILE A CA 1
ATOM 670 C C . ILE A 1 87 ? 0.583 -4.374 4.497 1.00 98.62 87 ILE A C 1
ATOM 672 O O . ILE A 1 87 ? 0.487 -5.435 5.114 1.00 98.62 87 ILE A O 1
ATOM 676 N N . GLY A 1 88 ? 0.824 -3.218 5.094 1.00 98.25 88 GLY A N 1
ATOM 677 C CA . GLY A 1 88 ? 1.043 -3.053 6.518 1.00 98.25 88 GLY A CA 1
ATOM 678 C C . GLY A 1 88 ? 0.032 -2.130 7.178 1.00 98.25 88 GLY A C 1
ATOM 679 O O . GLY A 1 88 ? -0.596 -1.294 6.529 1.00 98.25 88 GLY A O 1
ATOM 680 N N . MET A 1 89 ? -0.070 -2.281 8.492 1.00 98.56 89 MET A N 1
ATOM 681 C CA . MET A 1 89 ? -0.798 -1.396 9.388 1.00 98.56 89 MET A CA 1
ATOM 682 C C . MET A 1 89 ? 0.024 -1.226 10.664 1.00 98.56 89 MET A C 1
ATOM 684 O O . MET A 1 89 ? 0.652 -2.184 11.125 1.00 98.56 89 MET A O 1
ATOM 688 N N . ASN A 1 90 ? 0.025 -0.014 11.221 1.00 97.88 90 ASN A N 1
ATOM 689 C CA . ASN A 1 90 ? 0.772 0.291 12.434 1.00 97.88 90 ASN A CA 1
ATOM 690 C C . ASN A 1 90 ? -0.117 0.911 13.516 1.00 97.88 90 ASN A C 1
ATOM 692 O O . ASN A 1 90 ? -0.840 1.879 13.268 1.00 97.88 90 ASN A O 1
ATOM 696 N N . ASP A 1 91 ? 0.029 0.400 14.726 1.00 94.44 91 ASP A N 1
ATOM 697 C CA . ASP A 1 91 ? -0.227 1.048 16.011 1.00 94.44 91 ASP A CA 1
ATOM 698 C C . ASP A 1 91 ? 1.152 1.309 16.660 1.00 94.44 91 ASP A C 1
ATOM 700 O O . ASP A 1 91 ? 2.069 1.760 15.966 1.00 94.44 91 ASP A O 1
ATOM 704 N N . ASP A 1 92 ? 1.349 0.990 17.941 1.00 91.81 92 ASP A N 1
ATOM 705 C CA . ASP A 1 92 ? 2.683 0.923 18.560 1.00 91.81 92 ASP A CA 1
ATOM 706 C C . ASP A 1 92 ? 3.554 -0.232 18.013 1.00 91.81 92 ASP A C 1
ATOM 708 O O . ASP A 1 92 ? 4.751 -0.314 18.298 1.00 91.81 92 ASP A O 1
ATOM 712 N N . GLN A 1 93 ? 2.966 -1.149 17.246 1.00 92.12 93 GLN A N 1
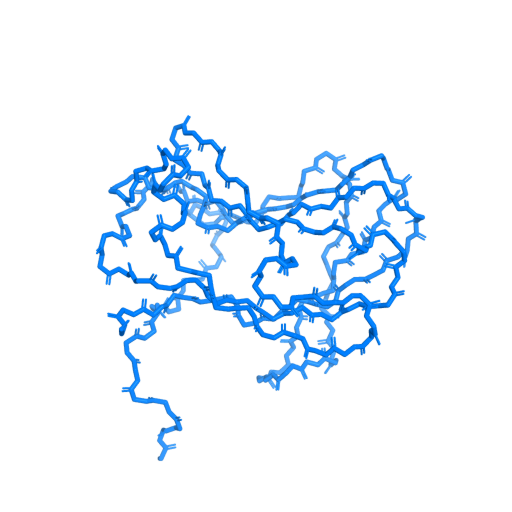ATOM 713 C CA . GLN A 1 93 ? 3.616 -2.209 16.486 1.00 92.12 93 GLN A CA 1
ATOM 714 C C . GLN A 1 93 ? 3.496 -1.937 14.983 1.00 92.12 93 GLN A C 1
ATOM 716 O O . GLN A 1 93 ? 2.680 -1.143 14.522 1.00 92.12 93 GLN A O 1
ATOM 721 N N . SER A 1 94 ? 4.322 -2.623 14.192 1.00 95.75 94 SER A N 1
ATOM 722 C CA . SER A 1 94 ? 4.168 -2.669 12.738 1.00 95.75 94 SER A CA 1
ATOM 723 C C . SER A 1 94 ? 3.875 -4.098 12.320 1.00 95.75 94 SER A C 1
ATOM 725 O O . SER A 1 94 ? 4.707 -4.987 12.511 1.00 95.75 94 SER A O 1
ATOM 727 N N . VAL A 1 95 ? 2.693 -4.313 11.749 1.00 98.38 95 VAL A N 1
ATOM 728 C CA . VAL A 1 95 ? 2.286 -5.611 11.215 1.00 98.38 95 VAL A CA 1
ATOM 729 C C . VAL A 1 95 ? 2.228 -5.511 9.701 1.00 98.38 95 VAL A C 1
ATOM 731 O O . VAL A 1 95 ? 1.572 -4.628 9.156 1.00 98.38 95 VAL A O 1
ATOM 734 N N . GLN A 1 96 ? 2.924 -6.417 9.016 1.00 98.25 96 GLN A N 1
ATOM 735 C CA . GLN A 1 96 ? 3.005 -6.469 7.558 1.00 98.25 96 GLN A CA 1
ATOM 736 C C . GLN A 1 96 ? 2.541 -7.834 7.072 1.00 98.25 96 GLN A C 1
ATOM 738 O O . GLN A 1 96 ? 2.984 -8.867 7.575 1.00 98.25 96 GLN A O 1
ATOM 743 N N . LEU A 1 97 ? 1.668 -7.834 6.073 1.00 98.62 97 LEU A N 1
ATOM 744 C CA . LEU A 1 97 ? 1.093 -9.037 5.498 1.00 98.62 97 LEU A CA 1
ATOM 745 C C . LEU A 1 97 ? 1.457 -9.101 4.006 1.00 98.62 97 LEU A C 1
ATOM 747 O O . LEU A 1 97 ? 1.258 -8.115 3.290 1.00 98.62 97 LEU A O 1
ATOM 751 N N . PRO A 1 98 ? 1.993 -10.230 3.508 1.00 98.50 98 PRO A N 1
ATOM 752 C CA . PRO A 1 98 ? 2.357 -10.355 2.102 1.00 98.50 98 PRO A CA 1
ATOM 753 C C . PRO A 1 98 ? 1.101 -10.317 1.224 1.00 98.50 98 PRO A C 1
ATOM 755 O O . PRO A 1 98 ? 0.168 -11.094 1.433 1.00 98.50 98 PRO A O 1
ATOM 758 N N . ALA A 1 99 ? 1.090 -9.455 0.207 1.00 98.56 99 ALA A N 1
ATOM 759 C CA . ALA A 1 99 ? -0.053 -9.255 -0.686 1.00 98.56 99 ALA A CA 1
ATOM 760 C C . ALA A 1 99 ? -0.450 -10.538 -1.443 1.00 98.56 99 ALA A C 1
ATOM 762 O O . ALA A 1 99 ? -1.626 -10.762 -1.732 1.00 98.56 99 ALA A O 1
ATOM 763 N N . SER A 1 100 ? 0.515 -11.425 -1.709 1.00 98.44 100 SER A N 1
ATOM 764 C CA . SER A 1 100 ? 0.281 -12.720 -2.359 1.00 98.44 100 SER A CA 1
ATOM 765 C C . SER A 1 100 ? -0.634 -13.650 -1.554 1.00 98.44 100 SER A C 1
ATOM 767 O O . SER A 1 100 ? -1.338 -14.465 -2.147 1.00 98.44 100 SER A O 1
ATOM 769 N N . ARG A 1 101 ? -0.717 -13.494 -0.222 1.00 98.38 101 ARG A N 1
ATOM 770 C CA . ARG A 1 101 ? -1.684 -14.224 0.623 1.00 98.38 101 ARG A CA 1
ATOM 771 C C . ARG A 1 101 ? -3.138 -13.877 0.277 1.00 98.38 101 ARG A C 1
ATOM 773 O O . ARG A 1 101 ? -4.027 -14.680 0.544 1.00 98.38 101 ARG A O 1
ATOM 780 N N . TYR A 1 102 ? -3.363 -12.715 -0.333 1.00 98.50 102 TYR A N 1
ATOM 781 C CA . TYR A 1 102 ? -4.684 -12.169 -0.646 1.00 98.50 102 TYR A CA 1
ATOM 782 C C . TYR A 1 102 ? -4.966 -12.113 -2.154 1.00 98.50 102 TYR A C 1
ATOM 784 O O . TYR A 1 102 ? -5.947 -11.505 -2.567 1.00 98.50 102 TYR A O 1
ATOM 792 N N . GLY A 1 103 ? -4.136 -12.769 -2.975 1.00 97.69 103 GLY A N 1
ATOM 793 C CA . GLY A 1 103 ? -4.390 -12.955 -4.408 1.00 97.69 103 GLY A CA 1
ATOM 794 C C . GLY A 1 103 ? -3.598 -12.049 -5.351 1.00 97.69 103 GLY A C 1
ATOM 795 O O . GLY A 1 103 ? -3.775 -12.164 -6.558 1.00 97.69 103 GLY A O 1
ATOM 796 N N . TYR A 1 104 ? -2.701 -11.193 -4.852 1.00 98.44 104 TYR A N 1
ATOM 797 C CA . TYR A 1 104 ? -1.839 -10.401 -5.733 1.00 98.44 104 TYR A CA 1
ATOM 798 C C . TYR A 1 104 ? -0.855 -11.283 -6.510 1.00 98.44 104 TYR A C 1
ATOM 800 O O . TYR A 1 104 ? -0.127 -12.086 -5.919 1.00 98.44 104 TYR A O 1
ATOM 808 N N . THR A 1 105 ? -0.795 -11.065 -7.825 1.00 98.19 105 THR A N 1
ATOM 809 C CA . THR A 1 105 ? 0.225 -11.614 -8.721 1.00 98.19 105 THR A CA 1
ATOM 810 C C . THR A 1 105 ? 0.820 -10.482 -9.556 1.00 98.19 105 THR A C 1
ATOM 812 O O . THR A 1 105 ? 0.104 -9.601 -10.018 1.00 98.19 105 THR A O 1
ATOM 815 N N . ASN A 1 106 ? 2.136 -10.503 -9.765 1.00 98.06 106 ASN A N 1
ATOM 816 C CA . ASN A 1 106 ? 2.834 -9.515 -10.589 1.00 98.06 106 ASN A CA 1
ATOM 817 C C . ASN A 1 106 ? 2.778 -9.902 -12.079 1.00 98.06 106 ASN A C 1
ATOM 819 O O . ASN A 1 106 ? 3.764 -10.371 -12.646 1.00 98.06 106 ASN A O 1
ATOM 823 N N . ASP A 1 107 ? 1.591 -9.813 -12.678 1.00 98.12 107 ASP A N 1
ATOM 824 C CA . ASP A 1 107 ? 1.273 -10.305 -14.030 1.00 98.12 107 ASP A CA 1
ATOM 825 C C . ASP A 1 107 ? 0.719 -9.218 -14.975 1.00 98.12 107 ASP A C 1
ATOM 827 O O . ASP A 1 107 ? 0.232 -9.512 -16.071 1.00 98.12 107 ASP A O 1
ATOM 831 N N . GLY A 1 108 ? 0.783 -7.952 -14.562 1.00 97.31 108 GLY A N 1
ATOM 832 C CA . GLY A 1 108 ? 0.248 -6.805 -15.295 1.00 97.31 108 GLY A CA 1
ATOM 833 C C . GLY A 1 108 ? -1.277 -6.706 -15.279 1.00 97.31 108 GLY A C 1
ATOM 834 O O . GLY A 1 108 ? -1.841 -5.894 -16.017 1.00 97.31 108 GLY A O 1
ATOM 835 N N . GLN A 1 109 ? -1.963 -7.529 -14.482 1.00 97.00 109 GLN A N 1
ATOM 836 C CA . GLN A 1 109 ? -3.402 -7.437 -14.264 1.00 97.00 109 GLN A CA 1
ATOM 837 C C . GLN A 1 109 ? -3.718 -6.729 -12.949 1.00 97.00 109 GLN A C 1
ATOM 839 O O . GLN A 1 109 ? -2.899 -6.622 -12.038 1.00 97.00 109 GLN A O 1
ATOM 844 N N . TRP A 1 110 ? -4.939 -6.209 -12.872 1.00 96.75 110 TRP A N 1
ATOM 845 C CA . TRP A 1 110 ? -5.469 -5.644 -11.643 1.00 96.75 110 TRP A CA 1
ATOM 846 C C . TRP A 1 110 ? -5.921 -6.754 -10.700 1.00 96.75 110 TRP A C 1
ATOM 848 O O . TRP A 1 110 ? -6.769 -7.569 -11.062 1.00 96.75 110 TRP A O 1
ATOM 858 N N . HIS A 1 111 ? -5.414 -6.719 -9.472 1.00 97.69 111 HIS A N 1
ATOM 859 C CA . HIS A 1 111 ? -5.806 -7.619 -8.394 1.00 97.69 111 HIS A CA 1
ATOM 860 C C . HIS A 1 111 ? -6.402 -6.813 -7.252 1.00 97.69 111 HIS A C 1
ATOM 862 O O . HIS A 1 111 ? -5.761 -5.900 -6.733 1.00 97.69 111 HIS A O 1
ATOM 868 N N . HIS A 1 112 ? -7.624 -7.160 -6.859 1.00 97.38 112 HIS A N 1
ATOM 869 C CA . HIS A 1 112 ? -8.281 -6.584 -5.694 1.00 97.38 112 HIS A CA 1
ATOM 870 C C . HIS A 1 112 ? -8.023 -7.459 -4.469 1.00 97.38 112 HIS A C 1
ATOM 872 O O . HIS A 1 112 ? -8.394 -8.632 -4.445 1.00 97.38 112 HIS A O 1
ATOM 878 N N . LEU A 1 113 ? -7.404 -6.873 -3.453 1.00 98.00 113 LEU A N 1
ATOM 879 C CA . LEU A 1 113 ? -7.100 -7.510 -2.185 1.00 98.00 113 LEU A CA 1
ATOM 880 C C . LEU A 1 113 ? -8.176 -7.135 -1.169 1.00 98.00 113 LEU A C 1
ATOM 882 O O . LEU A 1 113 ? -8.408 -5.952 -0.932 1.00 98.00 113 LEU A O 1
ATOM 886 N N . ALA A 1 114 ? -8.783 -8.140 -0.543 1.00 97.75 114 ALA A N 1
ATOM 887 C CA . ALA A 1 114 ? -9.637 -7.987 0.630 1.00 97.75 114 ALA A CA 1
ATOM 888 C C . ALA A 1 114 ? -8.908 -8.608 1.830 1.00 97.75 114 ALA A C 1
ATOM 890 O O . ALA A 1 114 ? -8.827 -9.831 1.955 1.00 97.75 114 ALA A O 1
ATOM 891 N N . ILE A 1 115 ? -8.310 -7.761 2.666 1.00 98.44 115 ILE A N 1
ATOM 892 C CA . ILE A 1 115 ? -7.431 -8.147 3.772 1.00 98.44 115 ILE A CA 1
ATOM 893 C C . ILE A 1 115 ? -8.222 -8.046 5.084 1.00 98.44 115 ILE A C 1
ATOM 895 O O . ILE A 1 115 ? -8.547 -6.931 5.504 1.00 98.44 115 ILE A O 1
ATOM 899 N N . PRO A 1 116 ? -8.531 -9.166 5.763 1.00 98.31 116 PRO A N 1
ATOM 900 C CA . PRO A 1 116 ? -9.239 -9.126 7.036 1.00 98.31 116 PRO A CA 1
ATOM 901 C C . PRO A 1 116 ? -8.413 -8.406 8.107 1.00 98.31 116 PRO A C 1
ATOM 903 O O . PRO A 1 116 ? -7.252 -8.749 8.334 1.00 98.31 116 PRO A O 1
ATOM 906 N N . LEU A 1 117 ? -9.017 -7.469 8.841 1.00 98.06 117 LEU A N 1
ATOM 907 C CA . LEU A 1 117 ? -8.353 -6.783 9.958 1.00 98.06 117 LEU A CA 1
ATOM 908 C C . LEU A 1 117 ? -7.935 -7.761 11.065 1.00 98.06 117 LEU A C 1
ATOM 910 O O . LEU A 1 117 ? -6.929 -7.548 11.740 1.00 98.06 117 LEU A O 1
ATOM 914 N N . ALA A 1 118 ? -8.644 -8.887 11.185 1.00 98.25 118 ALA A N 1
ATOM 915 C CA . ALA A 1 118 ? -8.287 -9.981 12.081 1.00 98.25 118 ALA A CA 1
ATOM 916 C C . ALA A 1 118 ? -6.883 -10.559 11.815 1.00 98.25 118 ALA A C 1
ATOM 918 O O . ALA A 1 118 ? -6.240 -11.016 12.757 1.00 98.25 118 ALA A O 1
ATOM 919 N N . ASP A 1 119 ? -6.375 -10.512 10.577 1.00 98.56 119 ASP A N 1
ATOM 920 C CA . ASP A 1 119 ? -5.013 -10.968 10.277 1.00 98.56 119 ASP A CA 1
ATOM 921 C C . ASP A 1 119 ? -3.950 -10.009 10.831 1.00 98.56 119 ASP A C 1
ATOM 923 O O . ASP A 1 119 ? -2.893 -10.460 11.278 1.00 98.56 119 ASP A O 1
ATOM 927 N N . PHE A 1 120 ? -4.232 -8.702 10.872 1.00 98.50 120 PHE A N 1
ATOM 928 C CA . PHE A 1 120 ? -3.352 -7.741 11.539 1.00 98.50 120 PHE A CA 1
ATOM 929 C C . PHE A 1 120 ? -3.388 -7.918 13.062 1.00 98.50 120 PHE A C 1
ATOM 931 O O . PHE A 1 120 ? -2.338 -7.925 13.705 1.00 98.50 120 PHE A O 1
ATOM 938 N N . VAL A 1 121 ? -4.577 -8.145 13.633 1.00 98.12 121 VAL A N 1
ATOM 939 C CA . VAL A 1 121 ? -4.745 -8.444 15.067 1.00 98.12 121 VAL A CA 1
ATOM 940 C C . VAL A 1 121 ? -4.011 -9.729 15.454 1.00 98.12 121 VAL A C 1
ATOM 942 O O . VAL A 1 121 ? -3.326 -9.768 16.474 1.00 98.12 121 VAL A O 1
ATOM 945 N N . ALA A 1 122 ? -4.073 -10.769 14.619 1.00 98.12 122 ALA A N 1
ATOM 946 C CA . ALA A 1 122 ? -3.309 -12.000 14.819 1.00 98.12 122 ALA A CA 1
ATOM 947 C C . ALA A 1 122 ? -1.785 -11.766 14.778 1.00 98.12 122 ALA A C 1
ATOM 949 O O . ALA A 1 122 ? -1.034 -12.508 15.411 1.00 98.12 122 ALA A O 1
ATOM 950 N N . GLY A 1 123 ? -1.333 -10.726 14.069 1.00 96.75 123 GLY A N 1
ATOM 951 C CA . GLY A 1 123 ? 0.051 -10.247 14.068 1.00 96.75 123 GLY A CA 1
ATOM 952 C C . GLY A 1 123 ? 0.427 -9.358 15.260 1.00 96.75 123 GLY A C 1
ATOM 953 O O . GLY A 1 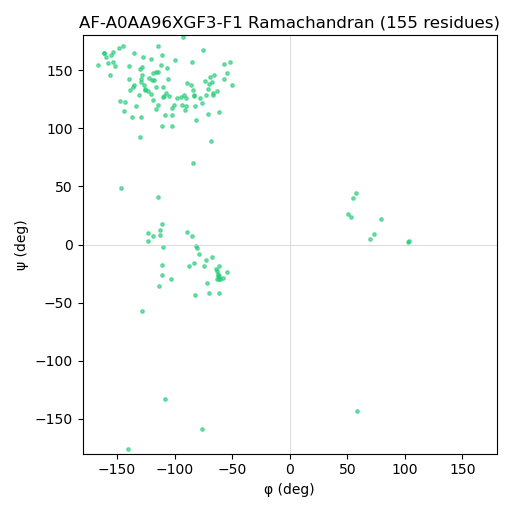123 ? 1.589 -8.979 15.371 1.00 96.75 123 GLY A O 1
ATOM 954 N N . GLY A 1 124 ? -0.518 -9.046 16.153 1.00 96.94 124 GLY A N 1
ATOM 955 C CA . GLY A 1 124 ? -0.295 -8.266 17.374 1.00 96.94 124 GLY A CA 1
ATOM 956 C C . GLY A 1 124 ? -0.774 -6.814 17.326 1.00 96.94 124 GLY A C 1
ATOM 957 O O . GLY A 1 124 ? -0.578 -6.102 18.308 1.00 96.94 124 GLY A O 1
ATOM 958 N N . LEU A 1 125 ? -1.405 -6.379 16.230 1.00 97.75 125 LEU A N 1
ATOM 959 C CA . LEU A 1 125 ? -1.947 -5.026 16.095 1.00 97.75 125 LEU A CA 1
ATOM 960 C C . LEU A 1 125 ? -3.173 -4.813 17.005 1.00 97.75 125 LEU A C 1
ATOM 962 O O . LEU A 1 125 ? -4.073 -5.655 17.058 1.00 97.75 125 LEU A O 1
ATOM 966 N N . GLN A 1 126 ? -3.262 -3.653 17.650 1.00 97.38 126 GLN A N 1
ATOM 967 C CA . GLN A 1 126 ? -4.442 -3.177 18.365 1.00 97.38 126 GLN A CA 1
ATOM 968 C C . GLN A 1 126 ? -5.217 -2.163 17.514 1.00 97.38 126 GLN A C 1
ATOM 970 O O . GLN A 1 126 ? -4.716 -1.099 17.151 1.00 97.38 126 GLN A O 1
ATOM 975 N N . LEU A 1 127 ? -6.478 -2.475 17.206 1.00 96.62 127 LEU A N 1
ATOM 976 C CA . LEU A 1 127 ? -7.307 -1.636 16.333 1.00 96.62 127 LEU A CA 1
ATOM 977 C C . LEU A 1 127 ? -7.799 -0.349 17.005 1.00 96.62 127 LEU A C 1
ATOM 979 O O . LEU A 1 127 ? -8.157 0.602 16.316 1.00 96.62 127 LEU A O 1
ATOM 983 N N . ASN A 1 128 ? -7.791 -0.268 18.332 1.00 96.44 128 ASN A N 1
ATOM 984 C CA . ASN A 1 128 ? -8.326 0.879 19.066 1.00 96.44 128 ASN A CA 1
ATOM 985 C C . ASN A 1 128 ? -7.457 2.154 18.979 1.00 96.44 128 ASN A C 1
ATOM 987 O O . ASN A 1 128 ? -7.942 3.226 19.350 1.00 96.44 128 ASN A O 1
ATOM 991 N N . ALA A 1 129 ? -6.210 2.058 18.500 1.00 95.25 129 ALA A N 1
ATOM 992 C CA . ALA A 1 129 ? -5.250 3.164 18.447 1.00 95.25 129 ALA A CA 1
ATOM 993 C C . ALA A 1 129 ? -4.309 3.095 17.223 1.00 95.25 129 ALA A C 1
ATOM 995 O O . ALA A 1 129 ? -3.094 3.245 17.340 1.00 95.25 129 ALA A O 1
ATOM 996 N N . VAL A 1 130 ? -4.862 2.896 16.026 1.00 96.88 130 VAL A N 1
ATOM 997 C CA . VAL A 1 130 ? -4.082 2.789 14.782 1.00 96.88 130 VAL A CA 1
ATOM 998 C C . VAL A 1 130 ? -3.526 4.153 14.366 1.00 96.88 130 VAL A C 1
ATOM 1000 O O . VAL A 1 130 ? -4.270 5.130 14.255 1.00 96.88 130 VAL A O 1
ATOM 1003 N N . GLN A 1 131 ? -2.218 4.214 14.103 1.00 96.81 131 GLN A N 1
ATOM 1004 C CA . GLN A 1 131 ? -1.511 5.416 13.647 1.00 96.81 131 GLN A CA 1
ATOM 1005 C C . GLN A 1 131 ? -1.197 5.398 12.149 1.00 96.81 131 GLN A C 1
ATOM 1007 O O . GLN A 1 131 ? -1.168 6.454 11.531 1.00 96.81 131 GLN A O 1
ATOM 1012 N N . ALA A 1 132 ? -0.993 4.229 11.540 1.00 97.00 132 ALA A N 1
ATOM 1013 C CA . ALA A 1 132 ? -0.818 4.103 10.097 1.00 97.00 132 ALA A CA 1
ATOM 1014 C C . ALA A 1 132 ? -1.759 3.013 9.571 1.00 97.00 132 ALA A C 1
ATOM 1016 O O . ALA A 1 132 ? -1.396 1.838 9.601 1.00 97.00 132 ALA A O 1
ATOM 1017 N N . PRO A 1 133 ? -2.979 3.359 9.124 1.00 96.12 133 PRO A N 1
ATOM 1018 C CA . PRO A 1 133 ? -3.964 2.386 8.631 1.00 96.12 133 PRO A CA 1
ATOM 1019 C C . PRO A 1 133 ? -3.525 1.645 7.365 1.00 96.12 133 PRO A C 1
ATOM 1021 O O . PRO A 1 133 ? -4.076 0.596 7.048 1.00 96.12 133 PRO A O 1
ATOM 1024 N N . PHE A 1 134 ? -2.582 2.213 6.614 1.00 97.50 134 PHE A N 1
ATOM 1025 C CA . PHE A 1 134 ? -2.103 1.655 5.363 1.00 97.50 134 PHE A CA 1
ATOM 1026 C C . PHE A 1 134 ? -0.629 1.986 5.177 1.00 97.50 134 PHE A C 1
ATOM 1028 O O . PHE A 1 134 ? -0.234 3.155 5.167 1.00 97.50 134 PHE A O 1
ATOM 1035 N N . VAL A 1 135 ? 0.174 0.948 4.995 1.00 98.19 135 VAL A N 1
ATOM 1036 C CA . VAL A 1 135 ? 1.590 1.024 4.658 1.00 98.19 135 VAL A CA 1
ATOM 1037 C C . VAL A 1 135 ? 1.835 0.091 3.480 1.00 98.19 135 VAL A C 1
ATOM 1039 O O . VAL A 1 135 ? 1.460 -1.075 3.520 1.00 98.19 135 VAL A O 1
ATOM 1042 N N . PHE A 1 136 ? 2.470 0.589 2.432 1.00 98.38 136 PHE A N 1
ATOM 1043 C CA . PHE A 1 136 ? 2.872 -0.208 1.282 1.00 98.38 136 PHE A CA 1
ATOM 1044 C C . PHE A 1 136 ? 4.381 -0.396 1.315 1.00 98.38 136 PHE A C 1
ATOM 1046 O O . PHE A 1 136 ? 5.115 0.583 1.471 1.00 98.38 136 PHE A O 1
ATOM 1053 N N . ILE A 1 137 ? 4.846 -1.635 1.166 1.00 98.38 137 ILE A N 1
ATOM 1054 C CA . ILE A 1 137 ? 6.272 -1.973 1.169 1.00 98.38 137 ILE A CA 1
ATOM 1055 C C . ILE A 1 137 ? 6.561 -2.933 0.023 1.00 98.38 137 ILE A C 1
ATOM 1057 O O . ILE A 1 137 ? 5.827 -3.899 -0.184 1.00 98.38 137 ILE A O 1
ATOM 1061 N N . ALA A 1 138 ? 7.669 -2.707 -0.675 1.00 98.00 138 ALA A N 1
ATOM 1062 C CA . ALA A 1 138 ? 8.245 -3.688 -1.586 1.00 98.00 138 ALA A CA 1
ATOM 1063 C C . ALA A 1 138 ? 9.766 -3.777 -1.399 1.00 98.00 138 ALA A C 1
ATOM 1065 O O . ALA A 1 138 ? 10.390 -2.944 -0.733 1.00 98.00 138 ALA A O 1
ATOM 1066 N N . GLY A 1 139 ? 10.347 -4.842 -1.949 1.00 95.00 139 GLY A N 1
ATOM 1067 C CA . GLY A 1 139 ? 11.782 -5.105 -1.888 1.00 95.00 139 GLY A CA 1
ATOM 1068 C C . GLY A 1 139 ? 12.600 -4.236 -2.844 1.00 95.00 139 GLY A C 1
ATOM 1069 O O . GLY A 1 139 ? 12.174 -3.171 -3.276 1.00 95.00 139 GLY A O 1
ATOM 1070 N N . ALA A 1 140 ? 13.808 -4.703 -3.153 1.00 96.00 140 ALA A N 1
ATOM 1071 C CA . ALA A 1 140 ? 14.671 -4.057 -4.130 1.00 96.00 140 ALA A CA 1
ATOM 1072 C C . ALA A 1 140 ? 14.070 -4.123 -5.540 1.00 96.00 140 ALA A C 1
ATOM 1074 O O . ALA A 1 140 ? 13.497 -5.141 -5.930 1.00 96.00 140 ALA A O 1
ATOM 1075 N N . GLY A 1 141 ? 14.313 -3.084 -6.330 1.00 95.44 141 GLY A N 1
ATOM 1076 C CA . GLY A 1 141 ? 13.852 -2.987 -7.710 1.00 95.44 141 GLY A CA 1
ATOM 1077 C C . GLY A 1 141 ? 14.690 -1.999 -8.526 1.00 95.44 141 GLY A C 1
ATOM 1078 O O . GLY A 1 141 ? 15.331 -1.109 -7.953 1.00 95.44 141 GLY A O 1
ATOM 1079 N N . PRO A 1 142 ? 14.730 -2.137 -9.861 1.00 96.88 142 PRO A N 1
ATOM 1080 C CA . PRO A 1 142 ? 15.248 -1.111 -10.757 1.00 96.88 142 PRO A CA 1
ATOM 1081 C C . PRO A 1 142 ? 14.614 0.266 -10.520 1.00 96.88 142 PRO A C 1
ATOM 1083 O O . PRO A 1 142 ? 13.530 0.403 -9.956 1.00 96.88 142 PRO A O 1
ATOM 1086 N N . ALA A 1 143 ? 15.315 1.322 -10.927 1.00 96.88 143 ALA A N 1
ATOM 1087 C CA . ALA A 1 143 ? 14.697 2.641 -10.989 1.00 96.88 143 ALA A CA 1
ATOM 1088 C C . ALA A 1 143 ? 13.653 2.659 -12.112 1.00 96.88 143 ALA A C 1
ATOM 1090 O O . ALA A 1 143 ? 13.889 2.071 -13.166 1.00 96.88 143 ALA A O 1
ATOM 1091 N N . ALA A 1 144 ? 12.555 3.379 -11.886 1.00 96.50 144 ALA A N 1
ATOM 1092 C CA . ALA A 1 144 ? 11.417 3.501 -12.797 1.00 96.50 144 ALA A CA 1
ATOM 1093 C C . ALA A 1 144 ? 10.547 2.246 -12.973 1.00 96.50 144 ALA A C 1
ATOM 1095 O O . A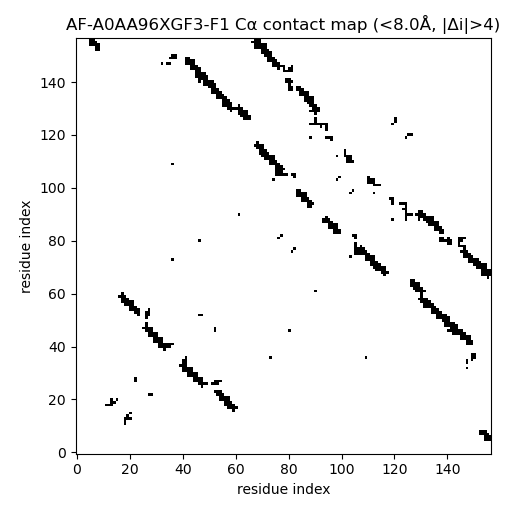LA A 1 144 ? 9.598 2.309 -13.748 1.00 96.50 144 ALA A O 1
ATOM 1096 N N . ASP A 1 145 ? 10.795 1.160 -12.233 1.00 98.12 145 ASP A N 1
ATOM 1097 C CA . ASP A 1 145 ? 9.771 0.129 -12.040 1.00 98.12 145 ASP A CA 1
ATOM 1098 C C . ASP A 1 145 ? 8.527 0.780 -11.423 1.00 98.12 145 ASP A C 1
ATOM 1100 O O . ASP A 1 145 ? 8.638 1.652 -10.550 1.00 98.12 145 ASP A O 1
ATOM 1104 N N . THR A 1 146 ? 7.343 0.337 -11.836 1.00 97.94 146 THR A N 1
ATOM 1105 C CA . THR A 1 146 ? 6.070 0.949 -11.459 1.00 97.94 146 THR A CA 1
ATOM 1106 C C . THR A 1 146 ? 5.026 -0.031 -10.943 1.00 97.94 146 THR A C 1
ATOM 1108 O O . THR A 1 146 ? 4.965 -1.191 -11.347 1.00 97.94 146 THR A O 1
ATOM 1111 N N . LEU A 1 147 ? 4.147 0.458 -10.071 1.00 97.94 147 LEU A N 1
ATOM 1112 C CA . LEU A 1 147 ? 2.918 -0.222 -9.675 1.00 97.94 147 LEU A CA 1
ATOM 1113 C C . LEU A 1 147 ? 1.774 0.786 -9.591 1.00 97.94 147 LEU A C 1
ATOM 1115 O O . LEU A 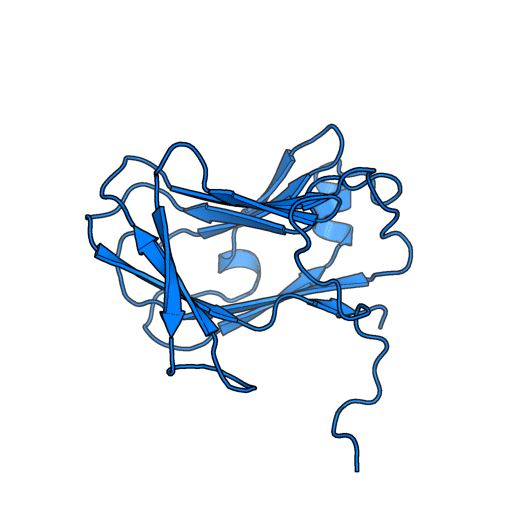1 147 ? 1.915 1.850 -8.994 1.00 97.94 147 LEU A O 1
ATOM 1119 N N . LEU A 1 148 ? 0.631 0.439 -10.171 1.00 96.69 148 LEU A N 1
ATOM 1120 C CA . LEU A 1 148 ? -0.613 1.176 -9.994 1.00 96.69 148 LEU A CA 1
ATOM 1121 C C . LEU A 1 148 ? -1.302 0.707 -8.713 1.00 96.69 148 LEU A C 1
ATOM 1123 O O . LEU A 1 148 ? -1.459 -0.495 -8.489 1.00 96.69 148 LEU A O 1
ATOM 1127 N N . LEU A 1 149 ? -1.737 1.663 -7.903 1.00 94.25 149 LEU A N 1
ATOM 1128 C CA . LEU A 1 149 ? -2.461 1.460 -6.660 1.00 94.25 149 LEU A CA 1
ATOM 1129 C C . LEU A 1 149 ? -3.761 2.259 -6.695 1.00 94.25 149 LEU A C 1
ATOM 1131 O O . LEU A 1 149 ? -3.780 3.431 -7.067 1.00 94.25 149 LEU A O 1
ATOM 1135 N N . ASP A 1 150 ? -4.853 1.607 -6.317 1.00 89.88 150 ASP A N 1
ATOM 1136 C CA . ASP A 1 150 ? -6.192 2.192 -6.319 1.00 89.88 150 ASP A CA 1
ATOM 1137 C C . ASP A 1 150 ? -7.038 1.581 -5.188 1.00 89.88 150 ASP A C 1
ATOM 1139 O O . ASP A 1 150 ? -6.666 0.556 -4.609 1.00 89.88 150 ASP A O 1
ATOM 1143 N N . ASN A 1 151 ? -8.205 2.160 -4.903 1.00 88.50 151 ASN A N 1
ATOM 1144 C CA . ASN A 1 151 ? -9.236 1.543 -4.057 1.00 88.50 151 ASN A CA 1
ATOM 1145 C C . ASN A 1 151 ? -8.804 1.170 -2.633 1.00 88.50 151 ASN A C 1
ATOM 1147 O O . ASN A 1 151 ? -9.148 0.093 -2.144 1.00 88.50 151 ASN A O 1
ATOM 1151 N N . VAL A 1 152 ? -8.085 2.064 -1.953 1.00 90.88 152 VAL A N 1
ATOM 1152 C CA . VAL A 1 152 ? -7.776 1.900 -0.525 1.00 90.88 152 VAL A CA 1
ATOM 1153 C C . VAL A 1 152 ? -8.968 2.348 0.323 1.00 90.88 152 VAL A C 1
ATOM 1155 O O . VAL A 1 152 ? -9.235 3.543 0.431 1.00 90.88 152 VAL A O 1
ATOM 1158 N N . TYR A 1 153 ? -9.692 1.406 0.933 1.00 92.44 153 TYR A N 1
ATOM 1159 C CA . TYR A 1 153 ? -10.832 1.700 1.817 1.00 92.44 153 TYR A CA 1
ATOM 1160 C C . TYR A 1 153 ? -11.093 0.576 2.825 1.00 92.44 153 TYR A C 1
ATOM 1162 O O . TYR A 1 153 ? -10.638 -0.550 2.645 1.00 92.44 153 TYR A O 1
ATOM 1170 N N . PHE A 1 154 ? -11.859 0.871 3.878 1.00 93.19 154 PHE A N 1
ATOM 1171 C CA . PHE A 1 154 ? -12.329 -0.136 4.837 1.00 93.19 154 PHE A CA 1
ATOM 1172 C C . PHE A 1 154 ? -13.818 -0.445 4.658 1.00 93.19 154 PHE A C 1
ATOM 1174 O O . PHE A 1 154 ? -14.576 0.436 4.248 1.00 93.19 154 PHE A O 1
ATOM 1181 N N . THR A 1 155 ? -14.236 -1.663 5.003 1.00 93.75 155 THR A N 1
ATOM 1182 C CA . THR A 1 155 ? -15.644 -2.103 5.121 1.00 93.75 155 THR A CA 1
ATOM 1183 C C . THR A 1 155 ? -15.894 -2.753 6.484 1.00 93.75 155 THR A C 1
ATOM 1185 O O . THR A 1 155 ? -14.936 -3.075 7.193 1.00 93.75 155 THR A O 1
ATOM 1188 N N . ALA A 1 156 ? -17.160 -2.862 6.897 1.00 91.44 156 ALA A N 1
ATOM 1189 C CA . ALA A 1 156 ? -17.575 -3.366 8.218 1.00 91.44 156 ALA A CA 1
ATOM 1190 C C . ALA A 1 156 ? -18.448 -4.637 8.140 1.00 91.44 156 ALA A C 1
ATOM 1192 O O . ALA A 1 156 ? -19.025 -5.066 9.140 1.00 91.44 156 ALA A O 1
ATOM 1193 N N . ASP A 1 157 ? -18.570 -5.179 6.933 1.00 72.00 157 ASP A N 1
ATOM 1194 C CA . ASP A 1 157 ? -19.479 -6.243 6.516 1.00 72.00 157 ASP A CA 1
ATOM 1195 C C . ASP A 1 157 ? -18.973 -7.638 6.926 1.00 72.00 157 ASP A C 1
ATOM 1197 O O . ASP A 1 157 ? -17.732 -7.819 7.040 1.00 72.00 157 ASP A O 1
#

Foldseek 3Di:
DDPDDFPKDDDDDQPVPFKDKDWPPPQWDWDWACDDPDDRTWIKTFGAQDQKTKIFIFGVFFAAPPQFWWWKKKKFALFPQVQWKWKWWDFVDIDTDIQVVQPDGNPRDIDMGIHTVVVSVVVVDDRHGTGTGIMMMTGGGGGGGIMTMDDTITGND

Secondary structure (DSSP, 8-state):
--S--S-BPP-----SSSEEEEEPTT-EEEEEES--SSSS-EEEEEEESSS-EEEEEEESS-B--TT--EEEEEEE--SGGGSSEEEEEESSSEEEEEGGGGT--SSSS-EEEEEEHHHHHHTT--GGGBSEEEEEEE----EEEEEEEEEEEEE--

Radius of gyration: 15.05 Å; Cα contacts (8 Å, |Δi|>4): 401; chains: 1; bounding box: 46×32×35 Å

pLDDT: mean 89.43, std 15.56, range [24.73, 98.62]

Sequence (157 aa):
MGFYEGGRSQDIPVDNTTVHIHLYEGTLSLEPSTTRIEGRQSDLVVHAGKTWLGFGVHWSPPRNLDGWTTLHVSLNSADPGFANVSIGMNDDQSVQLPASRYGYTNDGQWHHLAIPLADFVAGGLQLNAVQAPFVFIAGAGPAADTLLLDNVYFTAD

Nearest PDB structures (foldseek):
  8h3u-assembly1_A  TM=5.466E-01  e=3.291E-02  Homo sapiens
  6nk0-assembly1_A  TM=3.933E-01  e=3.360E-03  Homo sapiens
  3hei-assembly6_K  TM=4.168E-01  e=1.139E-02  Homo sapiens
  6nk1-assembly1_A  TM=3.885E-01  e=7.853E-03  Homo sapiens
  5vqp-assembly1_A-2  TM=2.703E-01  e=2.223E-01  Homo sapiens

Mean predicted aligned error: 5.17 Å